Protein AF-A0A655G5Z2-F1 (afdb_monomer)

Structure (mmCIF, N/CA/C/O backbone):
data_AF-A0A655G5Z2-F1
#
_entry.id   AF-A0A655G5Z2-F1
#
loop_
_atom_site.group_PDB
_atom_site.id
_atom_site.type_symbol
_atom_site.label_atom_id
_atom_site.label_alt_id
_atom_site.label_comp_id
_atom_site.label_asym_id
_atom_site.label_entity_id
_atom_site.label_seq_id
_atom_site.pdbx_PDB_ins_code
_atom_site.Cartn_x
_atom_site.Cartn_y
_atom_site.Cartn_z
_atom_site.occupancy
_atom_site.B_iso_or_equiv
_atom_site.auth_seq_id
_atom_site.auth_comp_id
_atom_site.auth_asym_id
_atom_site.auth_atom_id
_atom_site.pdbx_PDB_model_num
ATOM 1 N N . MET A 1 1 ? 24.686 0.502 3.206 1.00 35.28 1 MET A N 1
ATOM 2 C CA . MET A 1 1 ? 23.408 1.082 3.676 1.00 35.28 1 MET A CA 1
ATOM 3 C C . MET A 1 1 ? 22.254 0.368 2.988 1.00 35.28 1 MET A C 1
ATOM 5 O O . MET A 1 1 ? 21.844 0.770 1.904 1.00 35.28 1 MET A O 1
ATOM 9 N N . ALA A 1 2 ? 21.789 -0.742 3.566 1.00 36.56 2 ALA A N 1
ATOM 10 C CA . ALA A 1 2 ? 20.602 -1.434 3.079 1.00 36.56 2 ALA A CA 1
ATOM 11 C C . ALA A 1 2 ? 19.400 -0.504 3.283 1.00 36.56 2 ALA A C 1
ATOM 13 O O . ALA A 1 2 ? 18.994 -0.244 4.412 1.00 36.56 2 ALA A O 1
ATOM 14 N N . ARG A 1 3 ? 18.884 0.070 2.193 1.00 43.97 3 ARG A N 1
ATOM 15 C CA . ARG A 1 3 ? 17.652 0.862 2.226 1.00 43.97 3 ARG A CA 1
ATOM 16 C C . ARG A 1 3 ? 16.552 -0.079 2.701 1.00 43.97 3 ARG A C 1
ATOM 18 O O . ARG A 1 3 ? 16.167 -0.967 1.946 1.00 43.97 3 ARG A O 1
ATOM 25 N N . HIS A 1 4 ? 16.108 0.065 3.949 1.00 42.88 4 HIS A N 1
ATOM 26 C CA . HIS A 1 4 ? 14.975 -0.690 4.469 1.00 42.88 4 HIS A CA 1
ATOM 27 C C . HIS A 1 4 ? 13.769 -0.379 3.579 1.00 42.88 4 HIS A C 1
ATOM 29 O O . HIS A 1 4 ? 13.295 0.758 3.573 1.00 42.88 4 HIS A O 1
ATOM 35 N N . PRO A 1 5 ? 13.278 -1.343 2.787 1.00 51.69 5 PRO A N 1
ATOM 36 C CA . PRO A 1 5 ? 12.067 -1.115 2.032 1.00 51.69 5 PRO A CA 1
ATOM 37 C C . PRO A 1 5 ? 10.930 -0.932 3.031 1.00 51.69 5 PRO A C 1
ATOM 39 O O . PRO A 1 5 ? 10.787 -1.751 3.938 1.00 51.69 5 PRO A O 1
ATOM 42 N N . LEU A 1 6 ? 10.134 0.129 2.875 1.00 55.19 6 LEU A N 1
ATOM 43 C CA . LEU A 1 6 ? 8.957 0.349 3.715 1.00 55.19 6 LEU A CA 1
ATOM 44 C C . LEU A 1 6 ? 8.129 -0.938 3.767 1.00 55.19 6 LEU A C 1
ATOM 46 O O . LEU A 1 6 ? 7.676 -1.426 2.729 1.00 55.19 6 LEU A O 1
ATOM 50 N N . ALA A 1 7 ? 7.962 -1.495 4.969 1.00 62.16 7 ALA A N 1
ATOM 51 C CA . ALA A 1 7 ? 7.356 -2.809 5.181 1.00 62.16 7 ALA A CA 1
ATOM 52 C C . ALA A 1 7 ? 5.955 -2.927 4.551 1.00 62.16 7 ALA A C 1
ATOM 54 O O . ALA A 1 7 ? 5.593 -3.995 4.067 1.00 62.16 7 ALA A O 1
ATOM 55 N N . GLY A 1 8 ? 5.222 -1.810 4.448 1.00 63.72 8 GLY A N 1
ATOM 56 C CA . GLY A 1 8 ? 3.872 -1.758 3.880 1.00 63.72 8 GLY A CA 1
ATOM 57 C C . GLY A 1 8 ? 3.750 -2.237 2.429 1.00 63.72 8 GLY A C 1
ATOM 58 O O . GLY A 1 8 ? 2.729 -2.812 2.077 1.00 63.72 8 GLY A O 1
ATOM 59 N N . ARG A 1 9 ? 4.784 -2.095 1.582 1.00 74.94 9 ARG A N 1
ATOM 60 C CA . ARG A 1 9 ? 4.714 -2.586 0.185 1.00 74.94 9 ARG A CA 1
ATOM 61 C C . ARG A 1 9 ? 4.806 -4.110 0.062 1.00 74.94 9 ARG A C 1
ATOM 63 O O . ARG A 1 9 ? 4.554 -4.645 -1.005 1.00 74.94 9 ARG A O 1
ATOM 70 N N . ARG A 1 10 ? 5.256 -4.798 1.116 1.00 79.44 10 ARG A N 1
ATOM 71 C CA . ARG A 1 10 ? 5.404 -6.264 1.142 1.00 79.44 10 ARG A CA 1
ATOM 72 C C . ARG A 1 10 ? 4.172 -6.966 1.704 1.00 79.44 10 ARG A C 1
ATOM 74 O O . ARG A 1 10 ? 4.087 -8.185 1.616 1.00 79.44 10 ARG A O 1
ATOM 81 N N . THR A 1 11 ? 3.268 -6.211 2.316 1.00 83.94 11 THR A N 1
ATOM 82 C CA . THR A 1 11 ? 2.118 -6.742 3.050 1.00 83.94 11 THR A CA 1
ATOM 83 C C . THR A 1 11 ? 0.786 -6.243 2.506 1.00 83.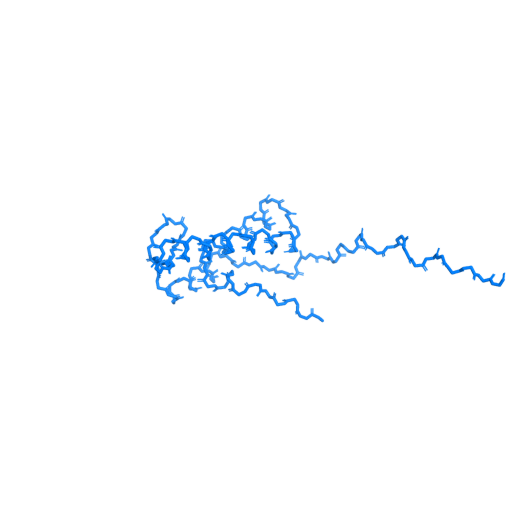94 11 THR A C 1
ATOM 85 O O . THR A 1 11 ? -0.214 -6.933 2.665 1.00 83.94 11 THR A O 1
ATOM 88 N N . ASP A 1 12 ? 0.757 -5.077 1.852 1.00 89.31 12 ASP A N 1
ATOM 89 C CA . ASP A 1 12 ? -0.457 -4.485 1.291 1.00 89.31 12 ASP A CA 1
ATOM 90 C C . ASP A 1 12 ? -0.416 -4.480 -0.252 1.00 89.31 12 ASP A C 1
ATOM 92 O O . ASP A 1 12 ? 0.401 -3.757 -0.841 1.00 89.31 12 ASP A O 1
ATOM 96 N N . PRO A 1 13 ? -1.295 -5.250 -0.926 1.00 90.94 13 PRO A N 1
ATOM 97 C CA . PRO A 1 13 ? -1.297 -5.367 -2.385 1.00 90.94 13 PRO A CA 1
ATOM 98 C C . PRO A 1 13 ? -1.567 -4.041 -3.094 1.00 90.94 13 PRO A C 1
ATOM 100 O O . PRO A 1 13 ? -0.988 -3.762 -4.141 1.00 90.94 13 PRO A O 1
ATOM 103 N N . GLN A 1 14 ? -2.392 -3.172 -2.506 1.00 92.00 14 GLN A N 1
ATOM 104 C CA . GLN A 1 14 ? -2.701 -1.869 -3.090 1.00 92.00 14 GLN A CA 1
ATOM 105 C C . GLN A 1 14 ? -1.498 -0.919 -3.027 1.00 92.00 14 GLN A C 1
ATOM 107 O O . GLN A 1 14 ? -1.289 -0.128 -3.950 1.00 92.00 14 GLN A O 1
ATOM 112 N N . LEU A 1 15 ? -0.695 -0.972 -1.956 1.00 91.88 15 LEU A N 1
ATOM 113 C CA . LEU A 1 15 ? 0.565 -0.221 -1.883 1.00 91.88 15 LEU A CA 1
ATOM 114 C C . LEU A 1 15 ? 1.618 -0.794 -2.834 1.00 91.88 15 LEU A C 1
ATOM 116 O O . LEU A 1 15 ? 2.355 -0.016 -3.441 1.00 91.88 15 LEU A O 1
ATOM 120 N N . ALA A 1 16 ? 1.676 -2.119 -2.991 1.00 91.12 16 ALA A N 1
ATOM 121 C CA . ALA A 1 16 ? 2.574 -2.774 -3.940 1.00 91.12 16 ALA A CA 1
ATOM 122 C C . ALA A 1 16 ? 2.257 -2.375 -5.390 1.00 91.12 16 ALA A C 1
ATOM 124 O O . ALA A 1 16 ? 3.145 -1.912 -6.106 1.00 91.12 16 ALA A O 1
ATOM 125 N N . ALA A 1 17 ? 0.983 -2.435 -5.785 1.00 91.75 17 ALA A N 1
ATOM 126 C CA . ALA A 1 17 ? 0.515 -2.002 -7.100 1.00 91.75 17 ALA A CA 1
ATOM 127 C C . ALA A 1 17 ? 0.801 -0.515 -7.355 1.00 91.75 17 ALA A C 1
ATOM 129 O O . ALA A 1 17 ? 1.276 -0.130 -8.427 1.00 91.75 17 ALA A O 1
ATOM 130 N N . PHE A 1 18 ? 0.557 0.333 -6.350 1.00 92.19 18 PHE A N 1
ATOM 131 C CA . PHE A 1 18 ? 0.850 1.761 -6.434 1.00 92.19 18 PHE A CA 1
ATOM 132 C C . PHE A 1 18 ? 2.348 2.018 -6.629 1.00 92.19 18 PHE A C 1
ATOM 134 O O . PHE A 1 18 ? 2.729 2.747 -7.543 1.00 92.19 18 PHE A O 1
ATOM 141 N N . TYR A 1 19 ? 3.205 1.367 -5.836 1.00 90.88 19 TYR A N 1
ATOM 142 C CA . TYR A 1 19 ? 4.658 1.440 -5.993 1.00 90.88 19 TYR A CA 1
ATOM 143 C C . TYR A 1 19 ? 5.109 0.973 -7.385 1.00 90.88 19 TYR A C 1
ATOM 145 O O . TYR A 1 19 ? 5.890 1.665 -8.040 1.00 90.88 19 TYR A O 1
ATOM 153 N N . HIS A 1 20 ? 4.590 -0.164 -7.859 1.00 90.12 20 HIS A N 1
ATOM 154 C CA . HIS A 1 20 ? 4.906 -0.716 -9.176 1.00 90.12 20 HIS A CA 1
ATOM 155 C C . HIS A 1 20 ? 4.556 0.273 -10.296 1.00 90.12 20 HIS A C 1
ATOM 157 O O . HIS A 1 20 ? 5.394 0.551 -11.153 1.00 90.12 20 HIS A O 1
ATOM 163 N N . ARG A 1 21 ? 3.367 0.889 -10.258 1.00 91.12 21 ARG A N 1
ATOM 164 C CA . ARG A 1 21 ? 2.951 1.915 -11.232 1.00 91.12 21 ARG A CA 1
ATOM 165 C C . ARG A 1 21 ? 3.841 3.162 -11.195 1.00 91.12 21 ARG A C 1
ATOM 167 O O . ARG A 1 21 ? 4.120 3.745 -12.243 1.00 91.12 21 ARG A O 1
ATOM 174 N N . LEU A 1 22 ? 4.285 3.586 -10.009 1.00 90.94 22 LEU A N 1
ATOM 175 C CA . LEU A 1 22 ? 5.190 4.731 -9.878 1.00 90.94 22 LEU A CA 1
ATOM 176 C C . LEU A 1 22 ? 6.554 4.456 -10.530 1.00 90.94 22 LEU A C 1
ATOM 178 O O . LEU A 1 22 ? 7.086 5.337 -11.199 1.00 90.94 22 LEU A O 1
ATOM 182 N N . MET A 1 23 ? 7.090 3.242 -10.372 1.00 88.56 23 MET A N 1
ATOM 183 C CA . MET A 1 23 ? 8.359 2.833 -10.991 1.00 88.56 23 MET A CA 1
ATOM 184 C C . MET A 1 23 ? 8.244 2.615 -12.499 1.00 88.56 23 MET A C 1
ATOM 186 O O . MET A 1 23 ? 9.066 3.121 -13.256 1.00 88.56 23 MET A O 1
ATOM 190 N N . THR A 1 24 ? 7.226 1.880 -12.943 1.00 86.81 24 THR A N 1
ATOM 191 C CA . THR A 1 24 ? 7.133 1.409 -14.334 1.00 86.81 24 THR A CA 1
ATOM 192 C C . THR A 1 24 ? 6.515 2.446 -15.262 1.00 86.81 24 THR A C 1
ATOM 194 O O . THR A 1 24 ? 7.096 2.789 -16.288 1.00 86.81 24 THR A O 1
ATOM 197 N N . THR A 1 25 ? 5.353 2.986 -14.892 1.00 87.06 25 THR A N 1
ATOM 198 C CA . THR A 1 25 ? 4.591 3.902 -15.747 1.00 87.06 25 THR A CA 1
ATOM 199 C C . THR A 1 25 ? 5.062 5.343 -15.598 1.00 87.06 25 THR A C 1
ATOM 201 O O . THR A 1 25 ? 5.225 6.045 -16.588 1.00 87.06 25 THR A O 1
ATOM 204 N N . GLN A 1 26 ? 5.278 5.800 -14.361 1.00 84.19 26 GLN A N 1
ATOM 205 C CA . GLN A 1 26 ? 5.565 7.213 -14.076 1.00 84.19 26 GLN A CA 1
ATOM 206 C C . GLN A 1 26 ? 7.063 7.535 -13.982 1.00 84.19 26 GLN A C 1
ATOM 208 O O . GLN A 1 26 ? 7.417 8.699 -13.824 1.00 84.19 26 GLN A O 1
ATOM 213 N N . ARG A 1 27 ? 7.937 6.522 -14.095 1.00 84.62 27 ARG A N 1
ATOM 214 C CA . ARG A 1 27 ? 9.406 6.662 -14.112 1.00 84.62 27 ARG A CA 1
ATOM 215 C C . ARG A 1 27 ? 9.973 7.397 -12.889 1.00 84.62 27 ARG A C 1
ATOM 217 O O . ARG A 1 27 ? 11.043 7.997 -12.970 1.00 84.62 27 ARG A O 1
ATOM 224 N N . HIS A 1 28 ? 9.278 7.335 -11.751 1.00 84.19 28 HIS A N 1
ATOM 225 C CA . HIS A 1 28 ? 9.789 7.891 -10.497 1.00 84.19 28 HIS A CA 1
ATOM 226 C C . HIS A 1 28 ? 11.068 7.169 -10.078 1.00 84.19 28 HIS A C 1
ATOM 228 O O . HIS A 1 28 ? 11.284 6.003 -10.407 1.00 84.19 28 HIS A O 1
ATOM 234 N N . CYS A 1 29 ? 11.917 7.832 -9.296 1.00 85.69 29 CYS A N 1
ATOM 235 C CA . CYS A 1 29 ? 13.018 7.131 -8.646 1.00 85.69 29 CYS A CA 1
ATOM 236 C C . CYS A 1 29 ? 12.527 6.410 -7.381 1.00 85.69 29 CYS A C 1
ATOM 238 O O . CYS A 1 29 ? 11.521 6.788 -6.771 1.00 85.69 29 CYS A O 1
ATOM 240 N N . HIS A 1 30 ? 13.266 5.385 -6.942 1.00 82.12 30 HIS A N 1
ATOM 241 C CA . HIS A 1 30 ? 12.924 4.591 -5.755 1.00 82.12 30 HIS A CA 1
ATOM 242 C C . HIS A 1 30 ? 12.565 5.456 -4.536 1.00 82.12 30 HIS A C 1
ATOM 244 O O . HIS A 1 30 ? 11.591 5.165 -3.843 1.00 82.12 30 HIS A O 1
ATOM 250 N N . THR A 1 31 ? 13.314 6.534 -4.290 1.00 85.25 31 THR A N 1
ATOM 251 C CA . THR A 1 31 ? 13.071 7.44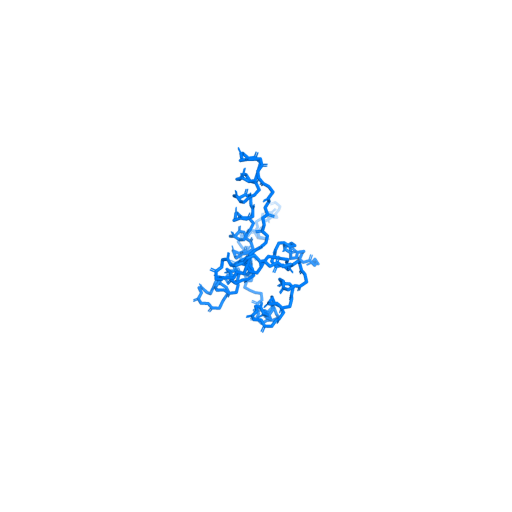5 -3.164 1.00 85.25 31 THR A CA 1
ATOM 252 C C . THR A 1 31 ? 11.722 8.152 -3.286 1.00 85.25 31 THR A C 1
ATOM 254 O O . THR A 1 31 ? 10.948 8.138 -2.332 1.00 85.25 31 THR A O 1
ATOM 257 N N . GLN A 1 32 ? 11.398 8.706 -4.458 1.00 86.94 32 GLN A N 1
ATOM 258 C CA . GLN A 1 32 ? 10.120 9.386 -4.697 1.00 86.94 32 GLN A CA 1
ATOM 259 C C . GLN A 1 32 ? 8.937 8.438 -4.498 1.00 86.94 32 GLN A C 1
ATOM 261 O O . GLN A 1 32 ? 7.990 8.766 -3.782 1.00 86.94 32 GLN A O 1
ATOM 266 N N . ALA A 1 33 ? 9.010 7.228 -5.056 1.00 89.00 33 ALA A N 1
ATOM 267 C CA . ALA A 1 33 ? 7.925 6.268 -4.890 1.00 89.00 33 ALA A CA 1
ATOM 268 C C . ALA A 1 33 ? 7.800 5.740 -3.462 1.00 89.00 33 ALA A C 1
ATOM 270 O O . ALA A 1 33 ? 6.692 5.522 -2.978 1.00 89.00 33 ALA A O 1
ATOM 271 N N . THR A 1 34 ? 8.920 5.585 -2.761 1.00 88.00 34 THR A N 1
ATOM 272 C CA . THR A 1 34 ? 8.930 5.212 -1.344 1.00 88.00 34 THR A CA 1
ATOM 273 C C . THR A 1 34 ? 8.235 6.284 -0.500 1.00 88.00 34 THR A C 1
ATOM 275 O O . THR A 1 34 ? 7.365 5.953 0.302 1.00 88.00 34 THR A O 1
ATOM 278 N N . ILE A 1 35 ? 8.523 7.569 -0.730 1.00 90.12 35 ILE A N 1
ATOM 279 C CA . ILE A 1 35 ? 7.853 8.683 -0.036 1.00 90.12 35 ILE A CA 1
ATOM 280 C C . ILE A 1 35 ? 6.347 8.698 -0.336 1.00 90.12 35 ILE A C 1
ATOM 282 O O . ILE A 1 35 ? 5.537 8.828 0.583 1.00 90.12 35 ILE A O 1
ATOM 286 N N . ALA A 1 36 ? 5.951 8.504 -1.596 1.00 91.69 36 ALA A N 1
ATOM 287 C CA . ALA A 1 36 ? 4.539 8.453 -1.976 1.00 91.69 36 ALA A CA 1
ATOM 288 C C . ALA A 1 36 ? 3.788 7.299 -1.281 1.00 91.69 36 ALA A C 1
ATOM 290 O O . ALA A 1 36 ? 2.666 7.479 -0.805 1.00 91.69 36 ALA A O 1
ATOM 291 N N . VAL A 1 37 ? 4.418 6.125 -1.166 1.00 91.38 37 VAL A N 1
ATOM 292 C CA . VAL A 1 37 ? 3.866 4.980 -0.423 1.00 91.38 37 VAL A CA 1
ATOM 293 C C . VAL A 1 37 ? 3.761 5.283 1.074 1.00 91.38 37 VAL A C 1
ATOM 295 O O . VAL A 1 37 ? 2.725 4.991 1.672 1.00 91.38 37 VAL A O 1
ATOM 298 N N . ALA A 1 38 ? 4.787 5.892 1.682 1.00 90.62 38 ALA A N 1
ATOM 299 C CA . ALA A 1 38 ? 4.766 6.273 3.097 1.00 90.62 38 ALA A CA 1
ATOM 300 C C . ALA A 1 38 ? 3.605 7.223 3.414 1.00 90.62 38 ALA A C 1
ATOM 302 O O . ALA A 1 38 ? 2.893 7.017 4.396 1.00 90.62 38 ALA A O 1
ATOM 303 N N . ARG A 1 39 ? 3.374 8.220 2.551 1.00 93.50 39 ARG A N 1
ATOM 304 C CA . ARG A 1 39 ? 2.250 9.151 2.688 1.00 93.50 39 ARG A CA 1
ATOM 305 C C . ARG A 1 39 ? 0.908 8.416 2.709 1.00 93.50 39 ARG A C 1
ATOM 307 O O . ARG A 1 39 ? 0.111 8.630 3.617 1.00 93.50 39 ARG A O 1
ATOM 314 N N . LYS A 1 40 ? 0.686 7.502 1.761 1.00 91.62 40 LYS A N 1
ATOM 315 C CA . LYS A 1 40 ? -0.565 6.730 1.676 1.00 91.62 40 LYS A CA 1
ATOM 316 C C . LYS A 1 40 ? -0.767 5.811 2.883 1.00 91.62 40 LYS A C 1
ATOM 318 O O . LYS A 1 40 ? -1.891 5.631 3.347 1.00 91.62 40 LYS A O 1
ATOM 323 N N . LEU A 1 41 ? 0.317 5.246 3.416 1.00 90.50 41 LEU A N 1
ATOM 324 C CA . LEU A 1 41 ? 0.273 4.467 4.651 1.00 90.50 41 LEU A CA 1
ATOM 325 C C . LEU A 1 41 ? -0.125 5.342 5.849 1.00 90.50 41 LEU A C 1
ATOM 327 O O . LEU A 1 41 ? -1.000 4.950 6.613 1.00 90.50 41 LEU A O 1
ATOM 331 N N . ALA A 1 42 ? 0.455 6.538 5.984 1.00 91.69 42 ALA A N 1
ATOM 332 C CA . ALA A 1 42 ? 0.114 7.470 7.059 1.00 91.69 42 ALA A CA 1
ATOM 333 C C . ALA A 1 42 ? -1.360 7.911 7.004 1.00 91.69 42 ALA A C 1
ATOM 335 O O . ALA A 1 42 ? -2.029 7.956 8.035 1.00 91.69 42 ALA A O 1
ATOM 336 N N . GLU A 1 43 ? -1.890 8.170 5.805 1.00 91.62 43 GLU A N 1
ATOM 337 C CA . GLU A 1 43 ? -3.310 8.478 5.594 1.00 91.62 43 GLU A CA 1
ATOM 338 C C . GLU A 1 43 ? -4.211 7.324 6.066 1.00 91.62 43 GLU A C 1
ATOM 340 O O . GLU A 1 43 ? -5.182 7.551 6.789 1.00 91.62 43 GLU A O 1
ATOM 345 N N . ARG A 1 44 ? -3.855 6.073 5.746 1.00 90.62 44 ARG A N 1
ATOM 346 C CA . ARG A 1 44 ? -4.591 4.884 6.213 1.00 90.62 44 ARG A CA 1
ATOM 347 C C . ARG A 1 44 ? -4.537 4.713 7.725 1.00 90.62 44 ARG A C 1
ATOM 349 O O . ARG A 1 44 ? -5.569 4.440 8.339 1.00 90.62 44 ARG A O 1
ATOM 356 N N . THR A 1 45 ? -3.369 4.906 8.335 1.00 90.75 45 THR A N 1
ATOM 357 C CA . THR A 1 45 ? -3.221 4.869 9.795 1.00 90.75 45 THR A CA 1
ATOM 358 C C . THR A 1 45 ? -4.098 5.930 10.450 1.00 90.75 45 THR A C 1
ATOM 360 O O . THR A 1 45 ? -4.835 5.618 11.383 1.00 90.75 45 THR A O 1
ATOM 363 N N . ARG A 1 46 ? -4.095 7.162 9.921 1.00 92.75 46 ARG A N 1
ATOM 364 C CA . ARG A 1 46 ? -4.960 8.238 10.414 1.00 92.75 46 ARG A CA 1
ATOM 365 C C . ARG A 1 46 ? -6.431 7.839 10.347 1.00 92.75 46 ARG A C 1
ATOM 367 O O . ARG A 1 46 ? -7.099 7.930 11.366 1.00 92.75 46 ARG A O 1
ATOM 374 N N . VAL A 1 47 ? -6.915 7.356 9.199 1.00 92.31 47 VAL A N 1
ATOM 375 C CA . VAL A 1 47 ? -8.318 6.927 9.036 1.00 92.31 47 VAL A CA 1
ATOM 376 C C . VAL A 1 47 ? -8.684 5.814 10.019 1.00 92.31 47 VAL A C 1
ATOM 378 O O . VAL A 1 47 ? -9.746 5.868 10.635 1.00 92.31 47 VAL A O 1
ATOM 381 N N . THR A 1 48 ? -7.798 4.835 10.207 1.00 92.38 48 THR A N 1
ATOM 382 C CA . THR A 1 4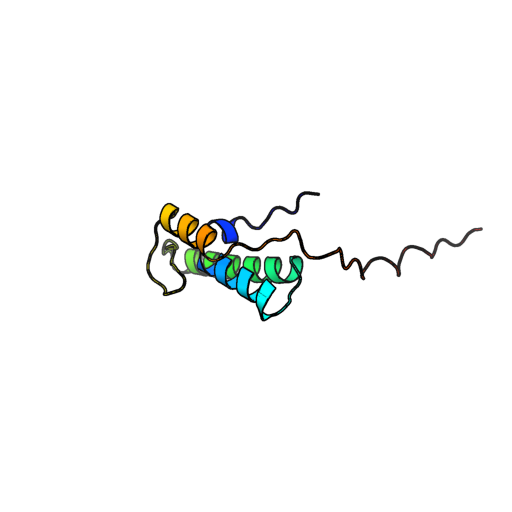8 ? -7.989 3.720 11.153 1.00 92.38 48 THR A CA 1
ATOM 383 C C . THR A 1 48 ? -8.171 4.241 12.579 1.00 92.38 48 THR A C 1
ATOM 385 O O . THR A 1 48 ? -9.137 3.886 13.249 1.00 92.38 48 THR A O 1
ATOM 388 N N . ILE A 1 49 ? -7.291 5.148 13.017 1.00 93.38 49 ILE A N 1
ATOM 389 C CA . ILE A 1 49 ? -7.358 5.762 14.349 1.00 93.38 49 ILE A CA 1
ATOM 390 C C . ILE A 1 49 ? -8.623 6.615 14.494 1.00 93.38 49 ILE A C 1
ATOM 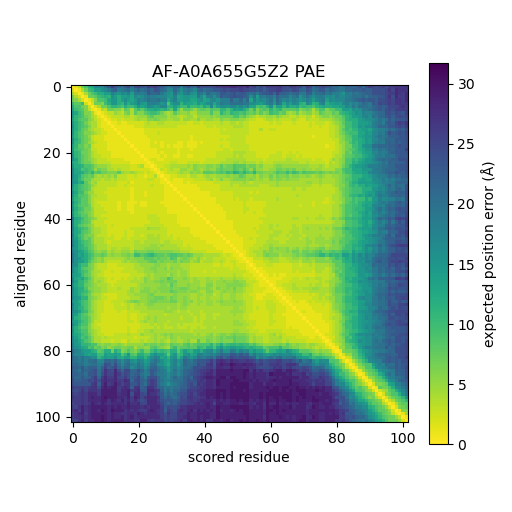392 O O . ILE A 1 49 ? -9.337 6.485 15.481 1.00 93.38 49 ILE A O 1
ATOM 396 N N . THR A 1 50 ? -8.936 7.468 13.514 1.00 94.31 50 THR A N 1
ATOM 397 C CA . THR A 1 50 ? -10.064 8.410 13.618 1.00 94.31 50 THR A CA 1
ATOM 398 C C . THR A 1 50 ? -11.428 7.737 13.521 1.00 94.31 50 THR A C 1
ATOM 400 O O . THR A 1 50 ? -12.398 8.260 14.054 1.00 94.31 50 THR A O 1
ATOM 403 N N . THR A 1 51 ? -11.532 6.608 12.815 1.00 92.12 51 THR A N 1
ATOM 404 C CA . THR A 1 51 ? -12.801 5.875 12.658 1.00 92.12 51 THR A CA 1
ATOM 405 C C . THR A 1 51 ? -12.974 4.755 13.680 1.00 92.12 51 THR A C 1
ATOM 407 O O . THR A 1 51 ? -14.075 4.222 13.801 1.00 92.12 51 THR A O 1
ATOM 410 N N . GLY A 1 52 ? -11.902 4.363 14.380 1.00 90.69 52 GLY A N 1
ATOM 411 C CA . GLY A 1 52 ? -11.899 3.230 15.308 1.00 90.69 52 GLY A CA 1
ATOM 412 C C . GLY A 1 52 ? -12.140 1.873 14.638 1.00 90.69 52 GLY A C 1
ATOM 413 O O . GLY A 1 52 ? -12.372 0.883 15.327 1.00 90.69 52 GLY A O 1
ATOM 414 N N . ARG A 1 53 ? -12.117 1.804 13.301 1.00 89.56 53 ARG A N 1
ATOM 415 C CA . ARG A 1 53 ? -12.345 0.566 12.550 1.00 89.56 53 ARG A CA 1
ATOM 416 C C . ARG A 1 53 ? -11.007 -0.063 12.183 1.00 89.56 53 ARG A C 1
ATOM 418 O O . ARG A 1 53 ? -10.169 0.639 11.614 1.00 89.56 53 ARG A O 1
ATOM 425 N N . PRO A 1 54 ? -10.798 -1.363 12.454 1.00 87.69 54 PRO A N 1
ATOM 426 C CA . PRO A 1 54 ? -9.561 -2.028 12.079 1.00 87.69 54 PRO A CA 1
ATOM 427 C C . PRO A 1 54 ? -9.384 -1.997 10.559 1.00 87.69 54 PRO A C 1
ATOM 429 O O . PRO A 1 54 ? -10.331 -2.196 9.794 1.00 87.69 54 PRO A O 1
ATOM 432 N N . TYR A 1 55 ? -8.155 -1.737 10.121 1.00 89.31 55 TYR A N 1
ATOM 433 C CA . TYR A 1 55 ? -7.827 -1.722 8.704 1.00 89.31 55 TYR A CA 1
ATOM 434 C C . TYR A 1 55 ? -7.876 -3.142 8.127 1.00 89.31 55 TYR A C 1
ATOM 436 O O . TYR A 1 55 ? -7.129 -4.020 8.557 1.00 89.31 55 TYR A O 1
ATOM 444 N N . GLN A 1 56 ? -8.733 -3.353 7.127 1.00 91.19 56 GLN A N 1
ATOM 445 C CA . GLN A 1 56 ? -8.839 -4.616 6.400 1.00 91.19 56 GLN A CA 1
ATOM 446 C C . GLN A 1 56 ? -7.942 -4.581 5.160 1.00 91.19 56 GLN A C 1
ATOM 448 O O . GLN A 1 56 ? -8.106 -3.709 4.303 1.00 91.19 56 GLN A O 1
ATOM 453 N N . LEU A 1 57 ? -7.035 -5.557 5.038 1.00 90.50 57 LEU A N 1
ATOM 454 C CA . LEU A 1 57 ? -6.259 -5.753 3.813 1.00 90.50 57 LEU A CA 1
ATOM 455 C C . 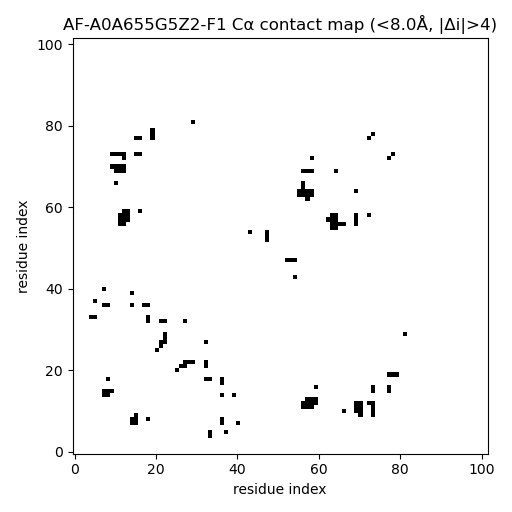LEU A 1 57 ? -7.195 -6.079 2.652 1.00 90.50 57 LEU A C 1
ATOM 457 O O . LEU A 1 57 ? -8.094 -6.913 2.783 1.00 90.50 57 LEU A O 1
ATOM 461 N N . ARG A 1 58 ? -6.960 -5.414 1.523 1.00 92.50 58 ARG A N 1
ATOM 462 C CA . ARG A 1 58 ? -7.727 -5.579 0.292 1.00 92.50 58 ARG A CA 1
ATOM 463 C C . ARG A 1 58 ? -6.798 -5.743 -0.902 1.00 92.50 58 ARG A C 1
ATOM 465 O O . ARG A 1 58 ? -5.678 -5.225 -0.886 1.00 92.50 58 ARG A O 1
ATOM 472 N N . ASP A 1 59 ? -7.262 -6.454 -1.917 1.00 90.19 59 ASP A N 1
ATOM 473 C CA . ASP A 1 59 ? -6.591 -6.518 -3.210 1.00 90.19 59 ASP A CA 1
ATOM 474 C C . ASP A 1 59 ? -6.770 -5.207 -4.006 1.00 90.19 59 ASP A C 1
ATOM 476 O O . ASP A 1 59 ? -7.277 -4.195 -3.504 1.00 90.19 59 ASP A O 1
ATOM 480 N N . THR A 1 60 ? -6.324 -5.196 -5.260 1.00 87.25 60 THR A N 1
ATOM 481 C CA . THR A 1 60 ? -6.478 -4.049 -6.163 1.00 87.25 60 THR A CA 1
ATOM 482 C C . THR A 1 60 ? -7.899 -3.833 -6.681 1.00 87.25 60 THR A C 1
ATOM 484 O O . THR A 1 60 ? -8.204 -2.705 -7.066 1.00 87.25 60 THR A O 1
ATOM 487 N N . ASN A 1 61 ? -8.763 -4.847 -6.632 1.00 87.44 61 ASN A N 1
ATOM 488 C CA . ASN A 1 61 ? -10.184 -4.752 -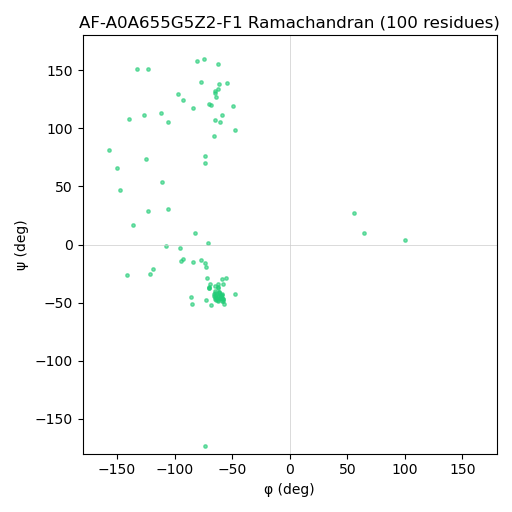6.974 1.00 87.44 61 ASN A CA 1
ATOM 489 C C . ASN A 1 61 ? -11.031 -4.241 -5.793 1.00 87.44 61 ASN A C 1
ATOM 491 O O . ASN A 1 61 ? -12.145 -3.763 -5.982 1.00 87.44 61 ASN A O 1
ATOM 495 N N . GLY A 1 62 ? -10.469 -4.252 -4.580 1.00 86.62 62 GLY A N 1
ATOM 496 C CA . GLY A 1 62 ? -11.116 -3.805 -3.350 1.00 86.62 62 GLY A CA 1
ATOM 497 C C . GLY A 1 62 ? -11.665 -4.942 -2.489 1.00 86.62 62 GLY A C 1
ATOM 498 O O . GLY A 1 62 ? -12.247 -4.649 -1.434 1.00 86.62 62 GLY A O 1
ATOM 499 N N . ASP A 1 63 ? -11.438 -6.192 -2.887 1.00 91.12 63 ASP A N 1
ATOM 500 C CA . ASP A 1 63 ? -11.889 -7.386 -2.186 1.00 91.12 63 ASP A CA 1
ATOM 501 C C . ASP A 1 63 ? -11.011 -7.671 -0.966 1.00 91.12 63 ASP A C 1
ATOM 503 O O . ASP A 1 63 ? -9.790 -7.491 -1.021 1.00 91.12 63 ASP A O 1
ATOM 507 N N . PRO A 1 64 ? -11.596 -8.085 0.172 1.00 92.00 64 PRO A N 1
ATOM 508 C CA . PRO A 1 64 ? -10.832 -8.392 1.369 1.00 92.00 64 PRO A CA 1
ATOM 509 C C . PRO A 1 64 ? -9.928 -9.603 1.132 1.00 92.00 64 PRO A C 1
ATOM 511 O O . PRO A 1 64 ? -10.371 -10.653 0.675 1.00 92.00 64 PRO A O 1
ATOM 514 N N . VAL A 1 65 ? -8.660 -9.478 1.515 1.00 93.06 65 VAL A N 1
ATOM 515 C CA . VAL A 1 65 ? -7.676 -10.557 1.393 1.00 93.06 65 VAL A CA 1
ATOM 516 C C . VAL A 1 65 ? -7.054 -10.896 2.737 1.00 93.06 65 VAL A C 1
ATOM 518 O O . VAL A 1 65 ? -6.911 -10.055 3.626 1.00 93.06 65 VAL A O 1
ATOM 521 N N . THR A 1 66 ? -6.654 -12.156 2.879 1.00 91.81 66 THR A N 1
ATOM 522 C CA . THR A 1 66 ? -5.837 -12.600 4.012 1.00 91.81 66 THR A CA 1
ATOM 523 C C . THR A 1 66 ? -4.396 -12.128 3.839 1.00 91.81 66 THR A C 1
ATOM 525 O O . THR A 1 66 ? -3.948 -11.876 2.722 1.00 91.81 66 THR A O 1
ATOM 528 N N . ALA A 1 67 ? -3.622 -12.062 4.926 1.00 87.25 67 ALA A N 1
ATOM 529 C CA . ALA A 1 67 ? -2.204 -11.699 4.849 1.00 87.25 67 ALA A CA 1
ATOM 530 C C . ALA A 1 67 ? -1.394 -12.641 3.932 1.00 87.25 67 ALA A C 1
ATOM 532 O O . ALA A 1 67 ? -0.479 -12.194 3.241 1.00 87.25 67 ALA A O 1
ATOM 533 N N . ARG A 1 68 ? -1.750 -13.935 3.893 1.00 89.06 68 ARG A N 1
ATOM 534 C CA . ARG A 1 68 ? -1.132 -14.909 2.982 1.00 89.06 68 ARG A CA 1
ATOM 535 C C . ARG A 1 68 ? -1.495 -14.618 1.526 1.00 89.06 68 ARG A C 1
ATOM 537 O O . ARG A 1 68 ? -0.587 -14.452 0.721 1.00 89.06 68 ARG A O 1
ATOM 544 N N . GLY A 1 69 ? -2.787 -14.472 1.222 1.00 89.06 69 GLY A N 1
ATOM 545 C CA . GLY A 1 69 ? -3.245 -14.167 -0.139 1.00 89.06 69 GLY A CA 1
ATOM 546 C C . GLY A 1 69 ? -2.719 -12.821 -0.644 1.00 89.06 69 GLY A C 1
ATOM 547 O O . GLY A 1 69 ? -2.311 -12.697 -1.792 1.00 89.06 69 GLY A O 1
ATOM 548 N N . ALA A 1 70 ? -2.613 -11.827 0.240 1.00 89.75 70 ALA A N 1
ATOM 549 C CA . ALA A 1 70 ? -1.965 -10.559 -0.064 1.00 89.75 70 ALA A CA 1
ATOM 550 C C . ALA A 1 70 ? -0.506 -10.751 -0.498 1.00 89.75 70 ALA A C 1
ATOM 552 O O . ALA A 1 70 ? -0.080 -10.182 -1.499 1.00 89.75 70 ALA A O 1
ATOM 553 N N . LYS A 1 71 ? 0.262 -11.565 0.236 1.00 88.00 71 LYS A N 1
ATOM 554 C CA . LYS A 1 71 ? 1.665 -11.837 -0.087 1.00 88.00 71 LYS A CA 1
ATOM 555 C C . LYS A 1 71 ? 1.814 -12.579 -1.417 1.00 88.00 71 LYS A C 1
ATOM 557 O O . LYS A 1 71 ? 2.686 -12.215 -2.197 1.00 88.00 71 LYS A O 1
ATOM 562 N N . GLU A 1 72 ? 0.960 -13.565 -1.676 1.00 89.81 72 GLU A N 1
ATOM 563 C CA . GLU A 1 72 ? 0.926 -14.312 -2.943 1.00 89.81 72 GLU A CA 1
ATOM 564 C C . GLU A 1 72 ? 0.630 -13.383 -4.130 1.00 89.81 72 GLU A C 1
ATOM 566 O O . GLU A 1 72 ? 1.361 -13.398 -5.116 1.00 89.81 72 GLU A O 1
ATOM 571 N N . LEU A 1 73 ? -0.362 -12.493 -4.003 1.00 89.56 73 LEU A N 1
ATOM 572 C CA . LEU A 1 73 ? -0.676 -11.492 -5.030 1.00 89.56 73 LEU A CA 1
ATOM 573 C C . LEU A 1 73 ? 0.488 -10.529 -5.290 1.00 89.56 73 LEU A C 1
ATOM 575 O O . LEU A 1 73 ? 0.766 -10.179 -6.437 1.00 89.56 73 LEU A O 1
ATOM 579 N N . ILE A 1 74 ? 1.166 -10.085 -4.228 1.00 89.12 74 ILE A N 1
ATOM 580 C CA . ILE A 1 74 ? 2.312 -9.176 -4.340 1.00 89.12 74 ILE A CA 1
ATOM 581 C C . ILE A 1 74 ? 3.465 -9.843 -5.086 1.00 89.12 74 ILE A C 1
ATOM 583 O O . ILE A 1 74 ? 4.052 -9.215 -5.967 1.00 89.12 74 ILE A O 1
ATOM 587 N N . ASP A 1 75 ? 3.777 -11.088 -4.736 1.00 87.19 75 ASP A N 1
ATOM 588 C CA . ASP A 1 75 ? 4.863 -11.845 -5.356 1.00 87.19 75 ASP A CA 1
ATOM 589 C C . ASP A 1 75 ? 4.571 -12.145 -6.833 1.00 87.19 75 ASP A C 1
ATOM 591 O O . ASP A 1 75 ? 5.430 -11.930 -7.685 1.00 87.19 75 ASP A O 1
ATOM 595 N N . ALA A 1 76 ? 3.327 -12.525 -7.146 1.00 88.12 76 ALA A N 1
ATOM 596 C CA . ALA A 1 76 ? 2.908 -12.874 -8.499 1.00 88.12 76 ALA A CA 1
ATOM 597 C C . ALA A 1 76 ? 2.831 -11.674 -9.461 1.00 88.12 76 ALA A C 1
ATOM 599 O O . ALA A 1 76 ? 3.151 -11.817 -10.640 1.00 88.12 76 ALA A O 1
ATOM 600 N N . HIS A 1 77 ? 2.390 -10.497 -8.994 1.00 86.50 77 HIS A N 1
ATOM 601 C CA . HIS A 1 77 ? 2.019 -9.391 -9.892 1.00 86.50 77 HIS A CA 1
ATOM 602 C C . HIS A 1 77 ? 2.831 -8.106 -9.727 1.00 86.50 77 HIS A C 1
ATOM 604 O O . HIS A 1 77 ? 2.842 -7.280 -10.639 1.00 86.50 77 HIS A O 1
ATOM 610 N N . TYR A 1 78 ? 3.483 -7.893 -8.581 1.00 84.12 78 TYR A N 1
ATOM 611 C CA . TYR A 1 78 ? 4.101 -6.602 -8.247 1.00 84.12 78 TYR A CA 1
ATOM 612 C C . TYR A 1 78 ? 5.595 -6.715 -7.947 1.00 84.12 78 TYR A C 1
ATOM 614 O O . TYR A 1 78 ? 6.156 -5.891 -7.214 1.00 84.12 78 TYR A O 1
ATOM 622 N N . HIS A 1 79 ? 6.257 -7.703 -8.553 1.00 76.88 79 HIS A N 1
ATOM 623 C CA . HIS A 1 79 ? 7.707 -7.806 -8.524 1.00 76.88 79 HIS A CA 1
ATOM 624 C C . HIS A 1 79 ? 8.337 -6.603 -9.240 1.00 76.88 79 HIS A C 1
ATOM 626 O O . HIS A 1 79 ? 8.002 -6.286 -10.378 1.00 76.88 79 HIS A O 1
ATOM 632 N N . VAL A 1 80 ? 9.248 -5.906 -8.559 1.00 67.88 80 VAL A N 1
ATOM 633 C CA . VAL A 1 80 ? 10.046 -4.832 -9.161 1.00 67.88 80 VAL A CA 1
ATOM 634 C C . VAL A 1 80 ? 11.507 -5.131 -8.892 1.00 67.88 80 VAL A C 1
ATOM 636 O O . VAL A 1 80 ? 11.968 -5.001 -7.752 1.00 67.88 80 VAL A O 1
ATOM 639 N N . ASP A 1 81 ? 12.246 -5.456 -9.948 1.00 64.50 81 ASP A N 1
ATOM 640 C CA . ASP A 1 81 ? 13.695 -5.582 -9.911 1.00 64.50 81 ASP A CA 1
ATOM 641 C C . ASP A 1 81 ? 14.340 -4.221 -9.642 1.00 64.50 81 ASP A C 1
ATOM 643 O O . ASP A 1 81 ? 14.641 -3.430 -10.534 1.00 64.50 81 ASP A O 1
ATOM 647 N N . THR A 1 82 ? 14.607 -3.927 -8.370 1.00 56.62 82 THR A N 1
ATOM 648 C CA . THR A 1 82 ? 15.288 -2.683 -7.974 1.00 56.62 82 THR A CA 1
ATOM 649 C C . THR A 1 82 ? 16.773 -2.657 -8.358 1.00 56.62 82 THR A C 1
ATOM 651 O O . THR A 1 82 ? 17.469 -1.702 -8.017 1.00 56.62 82 THR A O 1
ATOM 654 N N . ARG A 1 83 ? 17.283 -3.708 -9.017 1.00 53.25 83 ARG A N 1
ATOM 655 C CA . ARG A 1 83 ? 18.680 -3.827 -9.461 1.00 53.25 83 ARG A CA 1
ATOM 656 C C . ARG A 1 83 ? 18.995 -3.012 -10.719 1.00 53.25 83 ARG A C 1
ATOM 658 O O . ARG A 1 83 ? 20.170 -2.769 -10.973 1.00 53.25 83 ARG A O 1
ATOM 665 N N . THR A 1 84 ? 17.991 -2.517 -11.440 1.00 47.28 84 THR A N 1
ATOM 666 C CA . THR A 1 84 ? 18.192 -1.874 -12.748 1.00 47.28 84 THR A CA 1
ATOM 667 C C . THR A 1 84 ? 17.919 -0.374 -12.710 1.00 47.28 84 THR A C 1
ATOM 669 O O . THR A 1 84 ? 17.143 0.138 -13.500 1.00 47.28 84 THR A O 1
ATOM 672 N N . HIS A 1 85 ? 18.560 0.366 -11.805 1.00 50.50 85 HIS A N 1
ATOM 673 C CA . HIS A 1 85 ? 18.764 1.800 -12.025 1.00 50.50 85 HIS A CA 1
ATOM 674 C C . HIS A 1 85 ? 20.172 2.173 -11.557 1.00 50.50 85 HIS A C 1
ATOM 676 O O . HIS A 1 85 ? 20.415 2.180 -10.343 1.00 50.50 85 HIS A O 1
ATOM 682 N N . PRO A 1 86 ? 21.115 2.459 -12.479 1.00 39.84 86 PRO A N 1
ATOM 683 C CA . PRO A 1 86 ? 22.407 2.996 -12.088 1.00 39.84 86 PRO A CA 1
ATOM 684 C C . PRO A 1 86 ? 22.161 4.252 -11.257 1.00 39.84 86 PRO A C 1
ATOM 686 O O . PRO A 1 86 ? 21.237 5.025 -11.515 1.00 39.84 86 PRO A O 1
ATOM 689 N N . HIS A 1 87 ? 22.947 4.397 -10.197 1.00 45.16 87 HIS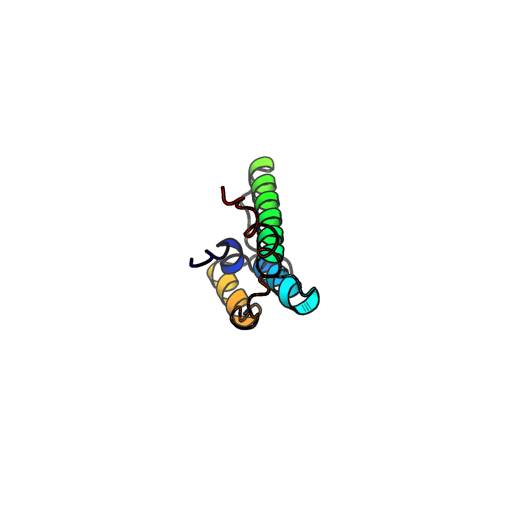 A N 1
ATOM 690 C CA . HIS A 1 87 ? 22.924 5.541 -9.302 1.00 45.16 87 HIS A CA 1
ATOM 691 C C . HIS A 1 87 ? 22.934 6.853 -10.105 1.00 45.16 87 HIS A C 1
ATOM 693 O O . HIS A 1 87 ? 24.000 7.347 -10.457 1.00 45.16 87 HIS A O 1
ATOM 699 N N . ASN A 1 88 ? 21.774 7.478 -10.318 1.00 45.00 88 ASN A N 1
ATOM 700 C CA . ASN A 1 88 ? 21.723 8.894 -10.659 1.00 45.00 88 ASN A CA 1
ATOM 701 C C . ASN A 1 88 ? 22.038 9.689 -9.382 1.00 45.00 88 ASN A C 1
ATOM 703 O O . ASN A 1 88 ? 21.161 10.282 -8.754 1.00 45.00 88 ASN A O 1
ATOM 707 N N . ARG A 1 89 ? 23.302 9.633 -8.941 1.00 49.12 89 ARG A N 1
ATOM 708 C CA . ARG A 1 89 ? 23.887 10.617 -8.026 1.00 49.12 89 ARG A CA 1
ATOM 709 C C . ARG A 1 89 ? 24.117 11.890 -8.841 1.00 49.12 89 ARG A C 1
ATOM 711 O O . ARG A 1 89 ? 25.236 12.184 -9.221 1.00 49.12 89 ARG A O 1
ATOM 718 N N . ALA A 1 90 ? 23.048 12.627 -9.116 1.00 47.50 90 ALA A N 1
ATOM 719 C CA . ALA A 1 90 ? 23.129 13.973 -9.686 1.00 47.50 90 ALA A CA 1
ATOM 720 C C . ALA A 1 90 ? 22.821 15.046 -8.625 1.00 47.50 90 ALA A C 1
ATOM 722 O O . ALA A 1 90 ? 22.255 16.088 -8.931 1.00 47.50 90 ALA A O 1
ATOM 723 N N . HIS A 1 91 ? 23.136 14.776 -7.352 1.00 48.88 91 HIS A N 1
ATOM 724 C CA . HIS A 1 91 ? 22.969 15.760 -6.279 1.00 48.88 91 HIS A CA 1
ATOM 725 C C . HIS A 1 91 ? 24.028 15.625 -5.176 1.00 48.88 91 HIS A C 1
ATOM 727 O O . HIS A 1 91 ? 23.716 15.591 -3.993 1.00 48.88 91 HIS A O 1
ATOM 733 N N . THR A 1 92 ? 25.291 15.496 -5.574 1.00 44.19 92 THR A N 1
ATOM 734 C CA . THR A 1 92 ? 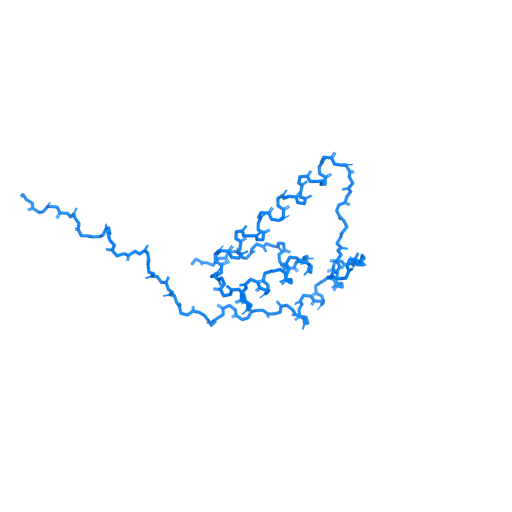26.461 15.756 -4.718 1.00 44.19 92 THR A CA 1
ATOM 735 C C . THR A 1 92 ? 27.624 16.048 -5.654 1.00 44.19 92 THR A C 1
ATOM 737 O O . THR A 1 92 ? 28.384 15.146 -5.982 1.00 44.19 92 THR A O 1
ATOM 740 N N . ASP A 1 93 ? 27.699 17.281 -6.140 1.00 47.25 93 ASP A N 1
ATOM 741 C CA . ASP A 1 93 ? 28.925 17.824 -6.747 1.00 47.25 93 ASP A CA 1
ATOM 742 C C . ASP A 1 93 ? 29.127 19.301 -6.363 1.00 47.25 93 ASP A C 1
ATOM 744 O O . ASP A 1 93 ? 30.246 19.758 -6.178 1.00 47.25 93 ASP A O 1
ATOM 748 N N . THR A 1 94 ? 28.063 20.048 -6.056 1.00 48.88 94 THR A N 1
ATOM 749 C CA . THR A 1 94 ? 28.187 21.501 -5.845 1.00 48.88 94 THR A CA 1
ATOM 750 C C . THR A 1 94 ? 28.651 21.953 -4.447 1.00 48.88 94 THR A C 1
ATOM 752 O O . THR A 1 94 ? 28.605 23.143 -4.163 1.00 48.88 94 THR A O 1
ATOM 755 N N . MET A 1 95 ? 29.106 21.070 -3.547 1.00 49.81 95 MET A N 1
ATOM 756 C CA . MET A 1 95 ? 29.476 21.475 -2.168 1.00 49.81 95 MET A CA 1
ATOM 757 C C . MET A 1 95 ? 30.780 20.874 -1.618 1.00 49.81 95 MET A C 1
ATOM 759 O O . MET A 1 95 ? 31.008 20.920 -0.412 1.00 49.81 95 MET A O 1
ATOM 763 N N . GLN A 1 96 ? 31.664 20.334 -2.466 1.00 53.84 96 GLN A N 1
ATOM 764 C CA . GLN A 1 96 ? 32.961 19.800 -2.008 1.00 53.84 96 GLN A CA 1
ATOM 765 C C . GLN A 1 96 ? 34.193 20.638 -2.363 1.00 53.84 96 GLN A C 1
ATOM 767 O O . GLN A 1 96 ? 35.279 20.305 -1.896 1.00 53.84 96 GLN A O 1
ATOM 772 N N . ASN A 1 97 ? 34.054 21.765 -3.072 1.00 52.50 97 ASN A N 1
ATOM 773 C CA . ASN A 1 97 ? 35.188 22.654 -3.336 1.00 52.50 97 ASN A CA 1
ATOM 774 C C . ASN A 1 97 ? 34.936 24.100 -2.892 1.00 52.50 97 ASN A C 1
ATOM 776 O O . ASN A 1 97 ? 34.717 24.998 -3.697 1.00 52.50 97 ASN A O 1
ATOM 780 N N . SER A 1 98 ? 34.961 24.337 -1.583 1.00 50.28 98 SER A N 1
ATOM 781 C CA . SER A 1 98 ? 35.171 25.674 -1.011 1.00 50.28 98 SER A CA 1
ATOM 782 C C . SER A 1 98 ? 35.871 25.534 0.336 1.00 50.28 98 SER A C 1
ATOM 784 O O . SER A 1 98 ? 35.303 25.799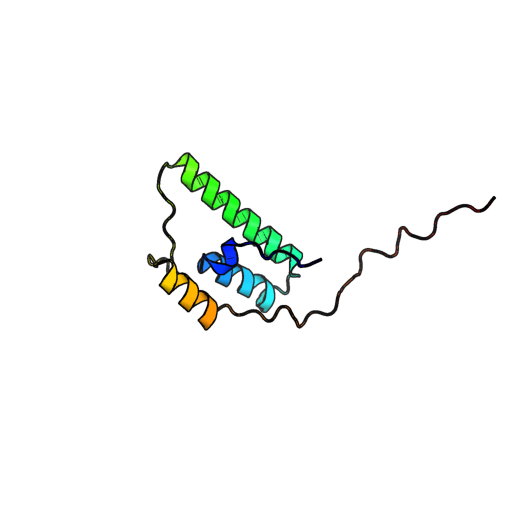 1.391 1.00 50.28 98 SER A O 1
ATOM 786 N N . LYS A 1 99 ? 37.116 25.057 0.306 1.00 52.78 99 LYS A N 1
ATOM 787 C CA . LYS A 1 99 ? 38.040 25.207 1.430 1.00 52.78 99 LYS A CA 1
ATOM 788 C C . LYS A 1 99 ? 39.046 26.285 1.021 1.00 52.78 99 LYS A C 1
ATOM 790 O O . LYS A 1 99 ? 39.876 25.989 0.164 1.00 52.78 99 LYS A O 1
ATOM 795 N N . PRO A 1 100 ? 38.981 27.524 1.542 1.00 50.50 100 PRO A N 1
ATOM 796 C CA . PRO A 1 100 ? 40.046 28.478 1.280 1.00 50.50 100 PRO A CA 1
ATOM 797 C C . PRO A 1 100 ? 41.309 27.991 1.996 1.00 50.50 100 PRO A C 1
ATOM 799 O O . PRO A 1 100 ? 41.318 27.764 3.208 1.00 50.50 100 PRO A O 1
ATOM 802 N N . ALA A 1 101 ? 42.355 27.755 1.210 1.00 51.78 101 ALA A N 1
ATOM 803 C CA . ALA A 1 101 ? 43.693 27.519 1.707 1.00 51.78 101 ALA A CA 1
ATOM 804 C C . ALA A 1 101 ? 44.372 28.874 1.947 1.00 51.78 101 ALA A C 1
ATOM 806 O O . ALA A 1 101 ? 44.631 29.589 0.986 1.00 51.78 101 ALA A O 1
ATOM 807 N N . ARG A 1 102 ? 44.704 29.101 3.224 1.00 47.59 102 ARG A N 1
ATOM 808 C CA . ARG A 1 102 ? 45.695 30.037 3.778 1.00 47.59 102 ARG A CA 1
ATOM 809 C C . ARG A 1 102 ? 45.379 31.533 3.768 1.00 47.59 102 ARG A C 1
ATOM 811 O O . ARG A 1 102 ? 45.103 32.103 2.698 1.00 47.59 102 ARG A O 1
#

Foldseek 3Di:
DPPPQDCCLQQAQQLLVQLLCCVPVVVDQPVVSSVVSVVVVVVQVVCCVVVVPDDFGAHPVRHGDDSVVSNVSSVVPRDDDNVPDPDPPPDPDPPDPDDDDD

pLDDT: mean 77.22, std 18.55, range [35.28, 94.31]

Organism: Mycobacterium tuberculosis (NCBI:txid1773)

Sequence (102 aa):
MARHPLAGRRTDPQLAAFYHRLMTTQRHCHTQATIAVARKLAERTRVTITTGRPYQLRDTNGDPVTARGAKELIDAHYHVDTRTHPHNRAHTDTMQNSKPAR

Secondary structure (DSSP, 8-state):
------GGGGT-HHHHHHHHHHHHTS---HHHHHHHHHHHHHHHHHHHHHH-PPPPPB-SSS-B--HHHHHHHHHHH----TT-------SSSTTS------

Solvent-accessible surface area (backbone atoms only — not comparable to full-atom values): 6399 Å² total; per-residue (Å²): 133,85,77,77,72,67,67,59,48,69,55,33,30,45,46,18,48,50,42,42,46,30,47,70,76,68,63,43,53,73,67,59,34,50,52,56,47,51,51,56,50,51,53,50,52,48,51,28,65,76,65,72,46,83,83,75,52,33,43,84,91,64,49,80,43,51,70,65,58,24,35,53,51,31,63,75,73,37,73,72,80,80,83,78,64,81,83,82,76,83,84,80,73,94,82,80,85,83,76,88,80,130

Mean predicted aligned error: 10.66 Å

Radius of gyration: 18.31 Å; Cα contacts (8 Å, |Δi|>4): 81; chains: 1; bounding box: 58×45×31 Å